Protein AF-A0A8D8XVT3-F1 (afdb_monomer)

Radius of gyration: 26.89 Å; Cα contacts (8 Å, |Δi|>4): 77; chains: 1; bounding box: 71×40×75 Å

Sequence (134 aa):
MTSNTLPYIAPHVTSTMPYFKSKGGITRYGTSHKATRRRKLLTLFLTFKMLSSQQPPYLFEKYRFRSSVTARSTRAHPLLLEIPLARTEAYHKEFLSSSISLWNSIPYPILNTLSFFAFKTLLMKAVGNKSITL

Organism: NCBI:txid428564

pLDDT: mean 75.04, std 15.59, range [39.78, 92.31]

Foldseek 3Di:
DDDDDDPDDDDDDPPPPPDPPPDDDPPPPPCPPVVVVVVLLVLQLVVLCCCLVVPDVVLSVLWAFPVVVDPDDDVADRLQTDQPDDPDPVVCPDSNVSSNVSSSQDDPVLSPDNDSVSNSVVVVVCVVVVVGDD

Solvent-accessible surface area (backbone atoms only — not comparable to full-atom values): 8652 Å² total; per-residue (Å²): 134,87,78,88,82,74,83,85,78,75,86,78,75,87,75,77,74,76,78,78,78,78,73,80,78,80,78,77,84,80,56,59,71,64,52,51,36,52,49,53,52,51,44,51,54,49,50,52,48,25,67,75,67,51,45,57,56,86,57,36,75,71,64,40,42,39,59,82,77,40,90,69,88,56,103,65,67,65,89,32,56,51,78,76,90,65,91,45,76,67,51,52,70,32,67,66,48,46,42,40,53,55,56,59,68,53,59,64,82,54,68,72,46,92,43,70,67,59,32,51,54,49,49,54,51,38,49,70,69,64,77,44,93,113

Secondary structure (DSSP, 8-state):
---------PPP----------------TTSHHHHHHHHHHHHHHHHHHHHHHT-SHHHHTT--BHHHH--S--SS-TTPBP----SSHHHHTSHHHHHHHHHHTS-HHHHT-S-HHHHHHHHHHHHHTTSS--

Structure (mmCIF, N/CA/C/O backbone):
data_AF-A0A8D8XVT3-F1
#
_entry.id   AF-A0A8D8XVT3-F1
#
loop_
_atom_site.group_PDB
_atom_site.id
_atom_site.type_symbol
_atom_site.label_atom_id
_atom_site.label_alt_id
_atom_site.label_comp_id
_atom_site.label_asym_id
_atom_site.label_entity_id
_atom_site.label_seq_id
_atom_site.pdbx_PDB_ins_code
_atom_site.Cartn_x
_atom_site.Cartn_y
_atom_site.Cartn_z
_atom_site.occupancy
_atom_site.B_iso_or_equiv
_atom_site.auth_seq_id
_atom_site.auth_comp_id
_atom_site.auth_asym_id
_atom_site.auth_atom_id
_atom_site.pdbx_PDB_model_num
ATOM 1 N N . MET A 1 1 ? -57.723 8.033 56.250 1.00 39.78 1 MET A N 1
ATOM 2 C CA . MET A 1 1 ? -57.231 7.282 55.075 1.00 39.78 1 MET A CA 1
ATOM 3 C C . MET A 1 1 ? -57.699 8.054 53.849 1.00 39.78 1 MET A C 1
ATOM 5 O O . MET A 1 1 ? -58.898 8.144 53.654 1.00 39.78 1 MET A O 1
ATOM 9 N N . THR A 1 2 ? -56.858 8.976 53.356 1.00 43.12 2 THR A N 1
ATOM 10 C CA . THR A 1 2 ? -56.177 8.898 52.033 1.00 43.12 2 THR A CA 1
ATOM 11 C C . THR A 1 2 ? -57.185 8.982 50.878 1.00 43.12 2 THR A C 1
ATOM 13 O O . THR A 1 2 ? -58.042 8.122 50.782 1.00 43.12 2 THR A O 1
ATOM 16 N N . SER A 1 3 ? -57.173 9.948 49.963 1.00 43.94 3 SER A N 1
ATOM 17 C CA . SER A 1 3 ? -56.068 10.740 49.416 1.00 43.94 3 SER A CA 1
ATOM 18 C C . SER A 1 3 ? -56.627 11.917 48.606 1.00 43.94 3 SER A C 1
ATOM 20 O O . SER A 1 3 ? -57.587 11.743 47.862 1.00 43.94 3 SER A O 1
ATOM 22 N N . ASN A 1 4 ? -55.976 13.078 48.697 1.00 49.84 4 ASN A N 1
ATOM 23 C CA . ASN A 1 4 ? -56.137 14.185 47.755 1.00 49.84 4 ASN A CA 1
ATOM 24 C C . ASN A 1 4 ? -55.641 13.746 46.370 1.00 49.84 4 ASN A C 1
ATOM 26 O O . ASN A 1 4 ? -54.456 13.452 46.211 1.00 49.84 4 ASN A O 1
ATOM 30 N N . THR A 1 5 ? -56.517 13.715 45.368 1.00 56.44 5 THR A N 1
ATOM 31 C CA . THR A 1 5 ? -56.115 13.506 43.972 1.00 56.44 5 THR A CA 1
ATOM 32 C C . THR A 1 5 ? -55.818 14.866 43.349 1.00 56.44 5 THR A C 1
ATOM 34 O O . THR A 1 5 ? -56.724 15.648 43.074 1.00 56.44 5 THR A O 1
ATOM 37 N N . LEU A 1 6 ? -54.532 15.168 43.168 1.00 56.44 6 LEU A N 1
ATOM 38 C CA . LEU A 1 6 ? -54.077 16.315 42.381 1.00 56.44 6 LEU A CA 1
ATOM 39 C C . LEU A 1 6 ? -54.567 16.167 40.928 1.00 56.44 6 LEU A C 1
ATOM 41 O O . LEU A 1 6 ? -54.509 15.056 40.393 1.00 56.44 6 LEU A O 1
ATOM 45 N N . PRO A 1 7 ? -54.998 17.244 40.248 1.00 51.12 7 PRO A N 1
ATOM 46 C CA . PRO A 1 7 ? -55.229 17.183 38.814 1.00 51.12 7 PRO A CA 1
ATOM 47 C C . PRO A 1 7 ? -53.890 16.956 38.102 1.00 51.12 7 PRO A C 1
ATOM 49 O O . PRO A 1 7 ? -52.933 17.710 38.275 1.00 51.12 7 PRO A O 1
ATOM 52 N N . TYR A 1 8 ? -53.825 15.889 37.311 1.00 56.69 8 TYR A N 1
ATOM 53 C CA . TYR A 1 8 ? -52.709 15.591 36.422 1.00 56.69 8 TYR A CA 1
ATOM 54 C C . TYR A 1 8 ? -52.573 16.716 35.383 1.00 56.69 8 TYR A C 1
ATOM 56 O O . TYR A 1 8 ? -53.416 16.867 34.499 1.00 56.69 8 TYR A O 1
ATOM 64 N N . ILE A 1 9 ? -51.521 17.524 35.512 1.00 55.84 9 ILE A N 1
ATOM 65 C CA . ILE A 1 9 ? -51.135 18.546 34.537 1.00 55.84 9 ILE A CA 1
ATOM 66 C C . ILE A 1 9 ? -50.389 17.828 33.408 1.00 55.84 9 ILE A C 1
ATOM 68 O O . ILE A 1 9 ? -49.273 17.344 33.599 1.00 55.84 9 ILE A O 1
ATOM 72 N N . ALA A 1 10 ? -51.020 17.730 32.239 1.00 56.97 10 ALA A N 1
ATOM 73 C CA . ALA A 1 10 ? -50.391 17.198 31.036 1.00 56.97 10 ALA A CA 1
ATOM 74 C C . ALA A 1 10 ? -49.206 18.093 30.618 1.00 56.97 10 ALA A C 1
ATOM 76 O O . ALA A 1 10 ? -49.380 19.313 30.539 1.00 56.97 10 ALA A O 1
ATOM 77 N N . PRO A 1 11 ? -48.014 17.544 30.315 1.00 58.66 11 PRO A N 1
ATOM 78 C CA . PRO A 1 11 ? -46.935 18.341 29.758 1.00 58.66 11 PRO A CA 1
ATOM 79 C C . PRO A 1 11 ? -47.339 18.856 28.374 1.00 58.66 11 PRO A C 1
ATOM 81 O O . PRO A 1 11 ? -47.627 18.110 27.438 1.00 58.66 11 PRO A O 1
ATOM 84 N N . HIS A 1 12 ? -47.377 20.177 28.299 1.00 50.69 12 HIS A N 1
ATOM 85 C CA . HIS A 1 12 ? -47.598 20.979 27.117 1.00 50.69 12 HIS A CA 1
ATOM 86 C C . HIS A 1 12 ? -46.574 20.667 26.010 1.00 50.69 12 HIS A C 1
ATOM 88 O O . HIS A 1 12 ? -45.421 20.338 26.274 1.00 50.69 12 HIS A O 1
ATOM 94 N N . VAL A 1 13 ? -47.005 20.926 24.772 1.00 53.44 13 VAL A N 1
ATOM 95 C CA . VAL A 1 13 ? -46.191 21.070 23.553 1.00 53.44 13 VAL A CA 1
ATOM 96 C C . VAL A 1 13 ? -45.721 19.754 22.923 1.00 53.44 13 VAL A C 1
ATOM 98 O O . VAL A 1 13 ? -44.548 19.387 22.952 1.00 53.44 13 VAL A O 1
ATOM 101 N N . THR A 1 14 ? -46.623 19.095 22.190 1.00 48.28 14 THR A N 1
ATOM 102 C CA . THR A 1 14 ? -46.201 18.290 21.038 1.00 48.28 14 THR A CA 1
ATOM 103 C C . THR A 1 14 ? -45.668 19.256 19.982 1.00 48.28 14 THR A C 1
ATOM 105 O O . THR A 1 14 ? -46.407 19.758 19.138 1.00 48.28 14 THR A O 1
ATOM 108 N N . SER A 1 15 ? -44.375 19.567 20.057 1.00 47.66 15 SER A N 1
ATOM 109 C CA . SER A 1 15 ? -43.648 20.134 18.930 1.00 47.66 15 SER A CA 1
ATOM 110 C C . SER A 1 15 ? -43.669 19.074 17.835 1.00 47.66 15 SER A C 1
ATOM 112 O O . SER A 1 15 ? -42.886 18.122 17.847 1.00 47.66 15 SER A O 1
ATOM 114 N N . THR A 1 16 ? -44.644 19.174 16.933 1.00 53.53 16 THR A N 1
ATOM 115 C CA . THR A 1 16 ? -44.641 18.478 15.651 1.00 53.53 16 THR A CA 1
ATOM 116 C C . THR A 1 16 ? -43.377 18.897 14.916 1.00 53.53 16 THR A C 1
ATOM 118 O O . THR A 1 16 ? -43.361 19.901 14.209 1.00 53.53 16 THR A O 1
ATOM 121 N N . MET A 1 17 ? -42.301 18.135 15.114 1.00 50.50 17 MET A N 1
ATOM 122 C CA . MET A 1 17 ? -41.132 18.156 14.248 1.00 50.50 17 MET A CA 1
ATOM 123 C C . MET A 1 17 ? -41.634 17.953 12.815 1.00 50.50 17 MET A C 1
ATOM 125 O O . MET A 1 17 ? -42.213 16.899 12.527 1.00 50.50 17 MET A O 1
ATOM 129 N N . PRO A 1 18 ? -41.478 18.933 11.908 1.00 47.38 18 PRO A N 1
ATOM 130 C CA . PRO A 1 18 ? -41.845 18.716 10.526 1.00 47.38 18 PRO A CA 1
ATOM 131 C C . PRO A 1 18 ? -40.901 17.652 9.973 1.00 47.38 18 PRO A C 1
ATOM 133 O O . PRO A 1 18 ? -39.694 17.864 9.857 1.00 47.38 18 PRO A O 1
ATOM 136 N N . TYR A 1 19 ? -41.465 16.489 9.645 1.00 48.44 19 TYR A N 1
ATOM 137 C CA . TYR A 1 19 ? -40.808 15.474 8.837 1.00 48.44 19 TYR A CA 1
ATOM 138 C C . TYR A 1 19 ? -40.186 16.157 7.617 1.00 48.44 19 TYR A C 1
ATOM 140 O O . TYR A 1 19 ? -40.888 16.658 6.733 1.00 48.44 19 TYR A O 1
ATOM 148 N N . PHE A 1 20 ? -38.856 16.198 7.579 1.00 48.19 20 PHE A N 1
ATOM 149 C CA . PHE A 1 20 ? -38.104 16.685 6.437 1.00 48.19 20 PHE A CA 1
ATOM 150 C C . PHE A 1 20 ? -38.383 15.742 5.261 1.00 48.19 20 PHE A C 1
ATOM 152 O O . PHE A 1 20 ? -37.822 14.649 5.170 1.00 48.19 20 PHE A O 1
ATOM 159 N N . LYS A 1 21 ? -39.293 16.142 4.364 1.00 47.22 21 LYS A N 1
ATOM 160 C CA . LYS A 1 21 ? -39.481 15.491 3.065 1.00 47.22 21 LYS A CA 1
ATOM 161 C C . LYS A 1 21 ? -38.168 15.606 2.294 1.00 47.22 21 LYS A C 1
ATOM 163 O O . LYS A 1 21 ? -37.878 16.640 1.695 1.00 47.22 21 LYS A O 1
ATOM 168 N N . SER A 1 22 ? -37.390 14.526 2.309 1.00 49.03 22 SER A N 1
ATOM 169 C CA . SER A 1 22 ? -36.253 14.322 1.417 1.00 49.03 22 SER A CA 1
ATOM 170 C C . SER A 1 22 ? -36.745 14.447 -0.025 1.00 49.03 22 SER A C 1
ATOM 172 O O . SER A 1 22 ? -37.454 13.581 -0.541 1.00 49.03 22 SER A O 1
ATOM 174 N N . LYS A 1 23 ? -36.435 15.576 -0.667 1.00 50.16 23 LYS A N 1
ATOM 175 C CA . LYS A 1 23 ? -36.658 15.752 -2.101 1.00 50.16 23 LYS A CA 1
ATOM 176 C C . LYS A 1 23 ? -35.655 14.871 -2.840 1.00 50.16 23 LYS A C 1
ATOM 178 O O . LYS A 1 23 ? -34.454 15.042 -2.666 1.00 50.16 23 LYS A O 1
ATOM 183 N N . GLY A 1 24 ? -36.197 13.951 -3.642 1.00 50.94 24 GLY A N 1
ATOM 184 C CA . GLY A 1 24 ? -35.551 13.146 -4.682 1.00 50.94 24 GLY A CA 1
ATOM 185 C C . GLY A 1 24 ? -34.031 13.250 -4.762 1.00 50.94 24 GLY A C 1
ATOM 186 O O . GLY A 1 24 ? -33.491 14.123 -5.440 1.00 50.94 24 GLY A O 1
ATOM 187 N N . GLY A 1 25 ? -33.345 12.315 -4.105 1.00 45.44 25 GLY A N 1
ATOM 188 C CA . GLY A 1 25 ? -31.919 12.116 -4.299 1.00 45.44 25 GLY A CA 1
ATOM 189 C C . GLY A 1 25 ? -31.668 11.639 -5.724 1.00 45.44 25 GLY A C 1
ATOM 190 O O . GLY A 1 25 ? -31.945 10.489 -6.049 1.00 45.44 25 GLY A O 1
ATOM 191 N N . ILE A 1 26 ? -31.130 12.514 -6.574 1.00 54.12 26 ILE A N 1
ATOM 192 C CA . ILE A 1 26 ? -30.496 12.097 -7.824 1.00 54.12 26 ILE A CA 1
ATOM 193 C C . ILE A 1 26 ? -29.321 11.212 -7.417 1.00 54.12 26 ILE A C 1
ATOM 195 O O . ILE A 1 26 ? -28.259 11.693 -7.010 1.00 54.12 26 ILE A O 1
ATOM 199 N N . THR A 1 27 ? -29.516 9.906 -7.489 1.00 53.16 27 THR A N 1
ATOM 200 C CA . THR A 1 27 ? -28.465 8.927 -7.292 1.00 53.16 27 THR A CA 1
ATOM 201 C C . THR A 1 27 ? -27.480 9.025 -8.452 1.00 53.16 27 THR A C 1
ATOM 203 O O . THR A 1 27 ? -27.632 8.427 -9.514 1.00 53.16 27 THR A O 1
ATOM 206 N N . ARG A 1 28 ? -26.429 9.826 -8.265 1.00 50.59 28 ARG A N 1
ATOM 207 C CA . ARG A 1 28 ? -25.308 9.911 -9.207 1.00 50.59 28 ARG A CA 1
ATOM 208 C C . ARG A 1 28 ? -24.434 8.656 -9.089 1.00 50.59 28 ARG A C 1
ATOM 210 O O . ARG A 1 28 ? -23.312 8.722 -8.597 1.00 50.59 28 ARG A O 1
ATOM 217 N N . TYR A 1 29 ? -24.911 7.509 -9.568 1.00 49.41 29 TYR A N 1
ATOM 218 C CA . TYR A 1 29 ? -24.131 6.261 -9.630 1.00 49.41 29 TYR A CA 1
ATOM 219 C C . TYR A 1 29 ? -23.146 6.200 -10.822 1.00 49.41 29 TYR A C 1
ATOM 221 O O . TYR A 1 29 ? -22.760 5.122 -11.256 1.00 49.41 29 TYR A O 1
ATOM 229 N N . GLY A 1 30 ? -22.706 7.343 -11.366 1.00 48.44 30 GLY A N 1
ATOM 230 C CA . GLY A 1 30 ? -21.890 7.392 -12.594 1.00 48.44 30 GLY A CA 1
ATOM 231 C C . GLY A 1 30 ? -20.387 7.652 -12.414 1.00 48.44 30 GLY A C 1
ATOM 232 O O . GLY A 1 30 ? -19.605 7.409 -13.328 1.00 48.44 30 GLY A O 1
ATOM 233 N N . THR A 1 31 ? -19.940 8.140 -11.253 1.00 52.12 31 THR A N 1
ATOM 234 C CA . THR A 1 31 ? -18.547 8.607 -11.040 1.00 52.12 31 THR A CA 1
ATOM 235 C C . THR A 1 31 ? -17.720 7.736 -10.088 1.00 52.12 31 THR A C 1
ATOM 237 O O . THR A 1 31 ? -16.521 7.978 -9.922 1.00 52.12 31 THR A O 1
ATOM 240 N N . SER A 1 32 ? -18.323 6.694 -9.505 1.00 59.41 32 SER A N 1
ATOM 241 C CA . SER A 1 32 ? -17.727 5.879 -8.434 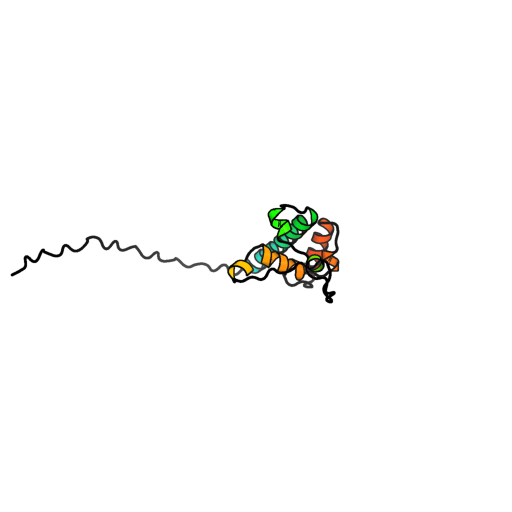1.00 59.41 32 SER A CA 1
ATOM 242 C C . SER A 1 32 ? -16.433 5.174 -8.864 1.00 59.41 32 SER A C 1
ATOM 244 O O . SER A 1 32 ? -15.388 5.389 -8.255 1.00 59.41 32 SER A O 1
ATOM 246 N N . HIS A 1 33 ? -16.446 4.427 -9.975 1.00 64.50 33 HIS A N 1
ATOM 247 C CA . HIS A 1 33 ? -15.301 3.596 -10.386 1.00 64.50 33 HIS A CA 1
ATOM 248 C C . HIS A 1 33 ? -14.031 4.388 -10.733 1.00 64.50 33 HIS A C 1
ATOM 250 O O . HIS A 1 33 ? -12.915 3.958 -10.441 1.00 64.50 33 HIS A O 1
ATOM 256 N N . LYS A 1 34 ? -14.173 5.570 -11.345 1.00 68.06 34 LYS A N 1
ATOM 257 C CA . LYS A 1 34 ? -13.014 6.419 -11.669 1.00 68.06 34 LYS A CA 1
ATOM 258 C C . LYS A 1 34 ? -12.412 7.032 -10.401 1.00 68.06 34 LYS A C 1
ATOM 260 O O . LYS A 1 34 ? -11.188 7.072 -10.254 1.00 68.06 34 LYS A O 1
ATOM 265 N N . ALA A 1 35 ? -13.260 7.480 -9.473 1.00 72.81 35 ALA A N 1
ATOM 266 C CA . ALA A 1 35 ? -12.828 8.060 -8.206 1.00 72.81 35 ALA A CA 1
ATOM 267 C C . ALA A 1 35 ? -12.171 7.018 -7.283 1.00 72.81 35 ALA A C 1
ATOM 269 O O . ALA A 1 35 ? -11.139 7.309 -6.675 1.00 72.81 35 ALA A O 1
ATOM 270 N N . THR A 1 36 ? -12.709 5.797 -7.215 1.00 83.06 36 THR A N 1
ATOM 271 C CA . THR A 1 36 ? -12.133 4.703 -6.416 1.00 83.06 36 THR A CA 1
ATOM 272 C C . THR A 1 36 ? -10.768 4.278 -6.948 1.00 83.06 36 THR A C 1
ATOM 274 O O . THR A 1 36 ? -9.824 4.181 -6.164 1.00 83.06 36 THR A O 1
ATOM 277 N N . ARG A 1 37 ? -10.610 4.140 -8.271 1.00 83.19 37 ARG A N 1
ATOM 278 C CA . ARG A 1 37 ? -9.310 3.844 -8.894 1.00 83.19 37 ARG A CA 1
ATOM 279 C C . ARG A 1 37 ? -8.265 4.910 -8.569 1.00 83.19 37 ARG A C 1
ATOM 281 O O . ARG A 1 37 ? -7.148 4.580 -8.178 1.00 83.19 37 ARG A O 1
ATOM 288 N N . ARG A 1 38 ? -8.626 6.195 -8.675 1.00 85.06 38 ARG A N 1
ATOM 289 C CA . ARG A 1 38 ? -7.720 7.298 -8.313 1.00 85.06 38 ARG A CA 1
ATOM 290 C C . ARG A 1 38 ? -7.324 7.238 -6.838 1.00 85.06 38 ARG A C 1
ATOM 292 O O . ARG A 1 38 ? -6.149 7.417 -6.539 1.00 85.06 38 ARG A O 1
ATOM 299 N N . ARG A 1 39 ? -8.266 6.962 -5.930 1.00 87.88 39 ARG A N 1
ATOM 300 C CA . ARG A 1 39 ? -7.966 6.798 -4.497 1.00 87.88 39 ARG A CA 1
ATOM 301 C C . ARG A 1 39 ? -6.967 5.668 -4.261 1.00 87.88 39 ARG A C 1
ATOM 303 O O . ARG A 1 39 ? -5.958 5.914 -3.618 1.00 87.88 39 ARG A O 1
ATOM 310 N N . LYS A 1 40 ? -7.179 4.490 -4.857 1.00 89.19 40 LYS A N 1
ATOM 311 C CA . LYS A 1 40 ? -6.264 3.339 -4.734 1.00 89.19 40 LYS A CA 1
ATOM 312 C C . LYS A 1 40 ? -4.851 3.655 -5.231 1.00 89.19 40 LYS A C 1
ATOM 314 O O . LYS A 1 40 ? -3.880 3.335 -4.553 1.00 89.19 40 LYS A O 1
ATOM 319 N N . LEU A 1 41 ? -4.733 4.344 -6.369 1.00 90.38 41 LEU A N 1
ATOM 320 C CA . LEU A 1 41 ? -3.440 4.805 -6.890 1.00 90.38 41 LEU A CA 1
ATOM 321 C C . LEU A 1 41 ? -2.753 5.794 -5.940 1.00 90.38 41 LEU A C 1
ATOM 323 O O . LEU A 1 41 ? -1.567 5.652 -5.660 1.00 90.38 41 LEU A O 1
ATOM 327 N N . LEU A 1 42 ? -3.491 6.780 -5.424 1.00 90.81 42 LEU A N 1
ATOM 328 C CA . LEU A 1 42 ? -2.952 7.751 -4.468 1.00 90.81 42 LEU A CA 1
ATOM 329 C C . LEU A 1 42 ? -2.513 7.077 -3.165 1.00 90.81 42 LEU A C 1
ATOM 331 O O . LEU A 1 42 ? -1.447 7.412 -2.653 1.00 90.81 42 LEU A O 1
ATOM 335 N N . THR A 1 43 ? -3.283 6.106 -2.671 1.00 91.88 43 THR A N 1
ATOM 336 C CA . THR A 1 43 ? -2.910 5.281 -1.518 1.00 91.88 43 THR A CA 1
ATOM 337 C C . THR A 1 43 ? -1.596 4.553 -1.778 1.00 91.88 43 THR A C 1
ATOM 339 O O . THR A 1 43 ? -0.686 4.687 -0.973 1.00 91.88 43 THR A O 1
ATOM 342 N N . LEU A 1 44 ? -1.441 3.879 -2.923 1.00 91.56 44 LEU A N 1
ATOM 343 C CA . LEU A 1 44 ? -0.192 3.197 -3.289 1.00 91.56 44 LEU A CA 1
ATOM 344 C C . LEU A 1 44 ? 1.001 4.153 -3.385 1.00 91.56 44 LEU A C 1
ATOM 346 O O . LEU A 1 44 ? 2.082 3.839 -2.893 1.00 91.56 44 LEU A O 1
ATOM 350 N N . PHE A 1 45 ? 0.819 5.331 -3.986 1.00 92.31 45 PHE A N 1
ATOM 351 C CA . PHE A 1 45 ? 1.878 6.341 -4.059 1.00 92.31 45 PHE A CA 1
ATOM 352 C C . PHE A 1 45 ? 2.285 6.849 -2.680 1.00 92.31 45 PHE A C 1
ATOM 354 O O . PHE A 1 45 ? 3.472 7.061 -2.434 1.00 92.31 45 PHE A O 1
ATOM 361 N N . LEU A 1 46 ? 1.314 7.043 -1.789 1.00 91.88 46 LEU A N 1
ATOM 362 C CA . LEU A 1 46 ? 1.577 7.438 -0.415 1.00 91.88 46 LEU A CA 1
ATOM 363 C C . LEU A 1 46 ? 2.308 6.321 0.337 1.00 91.88 46 LEU A C 1
ATOM 365 O O . LEU A 1 46 ? 3.309 6.602 0.985 1.00 91.88 46 LEU A O 1
ATOM 369 N N . THR A 1 47 ? 1.881 5.064 0.193 1.00 91.25 47 THR A N 1
ATOM 370 C CA . THR A 1 47 ? 2.548 3.895 0.788 1.00 91.25 47 THR A CA 1
ATOM 371 C C . THR A 1 47 ? 3.984 3.758 0.315 1.00 91.25 47 THR A C 1
ATOM 373 O O . THR A 1 47 ? 4.872 3.644 1.151 1.00 91.25 47 THR A O 1
ATOM 376 N N . PHE A 1 48 ? 4.232 3.866 -0.993 1.00 91.56 48 PHE A N 1
ATOM 377 C CA . PHE A 1 48 ? 5.590 3.848 -1.534 1.00 91.56 48 PHE A CA 1
ATOM 378 C C . PHE A 1 48 ? 6.452 4.927 -0.877 1.00 91.56 48 PHE A C 1
ATOM 380 O O . PHE A 1 48 ? 7.530 4.637 -0.374 1.00 91.56 48 PHE A O 1
ATOM 387 N N . LYS A 1 49 ? 5.950 6.168 -0.821 1.00 90.69 49 LYS A N 1
ATOM 388 C CA . LYS A 1 49 ? 6.678 7.275 -0.198 1.00 90.69 49 LYS A CA 1
ATOM 389 C C . LYS A 1 49 ? 6.969 7.015 1.276 1.00 90.69 49 LYS A C 1
ATOM 391 O O . LYS A 1 49 ? 8.114 7.177 1.661 1.00 90.69 49 LYS A O 1
ATOM 396 N N . MET A 1 50 ? 5.984 6.574 2.061 1.00 90.75 50 MET A N 1
ATOM 397 C CA . MET A 1 50 ? 6.174 6.274 3.487 1.00 90.75 50 MET A CA 1
ATOM 398 C C . MET A 1 50 ? 7.207 5.166 3.714 1.00 90.75 50 MET A C 1
ATOM 400 O O . MET A 1 50 ? 7.999 5.265 4.645 1.00 90.75 50 MET A O 1
ATOM 404 N N . LEU A 1 51 ? 7.227 4.136 2.861 1.00 88.56 51 LEU A N 1
ATOM 405 C CA . LEU A 1 51 ? 8.21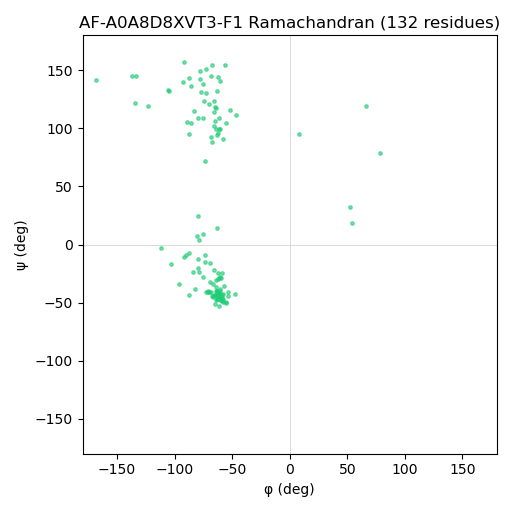1 3.053 2.938 1.00 88.56 51 LEU A CA 1
ATOM 406 C C . LEU A 1 51 ? 9.613 3.514 2.523 1.00 88.56 51 LEU A C 1
ATOM 408 O O . LEU A 1 51 ? 10.589 3.130 3.160 1.00 88.56 51 LEU A O 1
ATOM 412 N N . SER A 1 52 ? 9.723 4.351 1.487 1.00 88.19 52 SER A N 1
ATOM 413 C CA . SER A 1 52 ? 11.012 4.881 1.026 1.00 88.19 52 SER A CA 1
ATOM 414 C C . SER A 1 52 ? 11.592 5.934 1.968 1.00 88.19 52 SER A C 1
ATOM 416 O O . SER A 1 52 ? 12.795 5.941 2.200 1.00 88.19 52 SER A O 1
ATOM 418 N N . SER A 1 53 ? 10.761 6.836 2.497 1.00 88.56 53 SER A N 1
ATOM 419 C CA . SER A 1 53 ? 11.201 7.920 3.382 1.00 88.56 53 SER A CA 1
ATOM 420 C C . SER A 1 53 ? 11.193 7.539 4.859 1.00 88.56 53 SER A C 1
ATOM 422 O O . SER A 1 53 ? 11.660 8.331 5.669 1.00 88.56 53 SER A O 1
ATOM 424 N N . GLN A 1 54 ? 10.630 6.379 5.216 1.00 86.44 54 GLN A N 1
ATOM 425 C CA . GLN A 1 54 ? 10.431 5.919 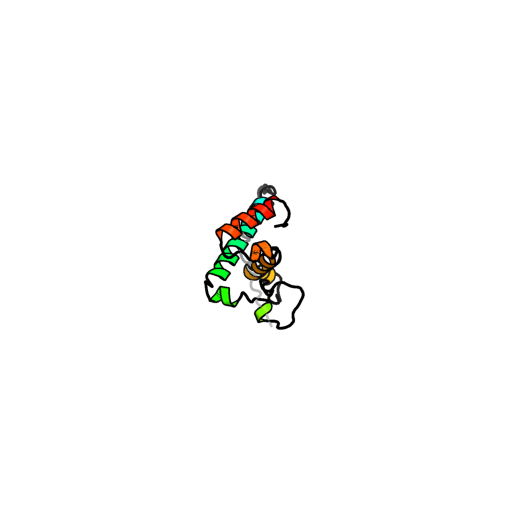6.598 1.00 86.44 54 GLN A CA 1
ATOM 426 C C . GLN A 1 54 ? 9.708 6.956 7.476 1.00 86.44 54 GLN A C 1
ATOM 428 O O . GLN A 1 54 ? 9.957 7.083 8.673 1.00 86.44 54 GLN A O 1
ATOM 433 N N . GLN A 1 55 ? 8.809 7.735 6.867 1.00 86.12 55 GLN A N 1
ATOM 434 C CA . GLN A 1 55 ? 8.103 8.823 7.534 1.00 86.12 55 GLN A CA 1
ATOM 435 C C . GLN A 1 55 ? 6.602 8.796 7.232 1.00 86.12 55 GLN A C 1
ATOM 437 O O . GLN A 1 55 ? 6.213 8.513 6.098 1.00 86.12 55 GLN A O 1
ATOM 442 N N . PRO A 1 56 ? 5.760 9.173 8.208 1.00 86.44 56 PRO A N 1
ATOM 443 C CA . PRO A 1 56 ? 6.123 9.495 9.590 1.00 86.44 56 PRO A CA 1
ATOM 444 C C . PRO A 1 56 ? 6.380 8.223 10.437 1.00 86.44 56 PRO A C 1
ATOM 446 O O . PRO A 1 56 ? 5.733 7.203 10.181 1.00 86.44 56 PRO A O 1
ATOM 449 N N . PRO A 1 57 ? 7.266 8.265 11.458 1.00 85.69 57 PRO A N 1
ATOM 450 C CA . PRO A 1 57 ? 7.690 7.075 12.214 1.00 85.69 57 PRO A CA 1
ATOM 451 C C . PRO A 1 57 ? 6.529 6.256 12.792 1.00 85.69 57 PRO A C 1
ATOM 453 O O . PRO A 1 57 ? 6.459 5.049 12.587 1.00 85.69 57 PRO A O 1
ATOM 456 N N . TYR A 1 58 ? 5.538 6.925 13.389 1.00 85.00 58 TYR A N 1
ATOM 457 C CA . TYR A 1 58 ? 4.366 6.272 13.988 1.00 85.00 58 TYR A CA 1
ATOM 458 C C . TYR A 1 58 ? 3.497 5.492 12.983 1.00 85.00 58 TYR A C 1
ATOM 460 O O . TYR A 1 58 ? 2.749 4.594 13.376 1.00 85.00 58 TYR A O 1
ATOM 468 N N . LEU A 1 59 ? 3.543 5.849 11.692 1.00 83.62 59 LEU A N 1
ATOM 469 C CA . LEU A 1 59 ? 2.901 5.070 10.631 1.00 83.62 59 LEU A CA 1
ATOM 470 C C . LEU A 1 59 ? 3.839 3.993 10.112 1.00 83.62 59 LEU A C 1
ATOM 472 O O . LEU A 1 59 ? 3.393 2.867 9.918 1.00 83.62 59 LEU A O 1
ATOM 476 N N . PHE A 1 60 ? 5.111 4.327 9.891 1.00 86.44 60 PHE A N 1
ATOM 477 C CA . PHE A 1 60 ? 6.102 3.390 9.372 1.00 86.44 60 PHE A CA 1
ATOM 478 C C . PHE A 1 60 ? 6.252 2.158 10.272 1.00 86.44 60 PHE A C 1
ATOM 480 O O . PHE A 1 60 ? 6.213 1.042 9.769 1.00 86.44 60 PHE A O 1
ATOM 487 N N . GLU A 1 61 ? 6.282 2.330 11.594 1.00 85.69 61 GLU A N 1
ATOM 488 C CA . GLU A 1 61 ? 6.345 1.227 12.568 1.00 85.69 61 GLU A CA 1
ATOM 489 C C . GLU A 1 61 ? 5.173 0.236 12.465 1.00 85.69 61 GLU A C 1
ATOM 491 O O . GLU A 1 61 ? 5.292 -0.932 12.852 1.00 85.69 61 GLU A O 1
ATOM 496 N N . LYS A 1 62 ? 4.029 0.687 11.937 1.00 86.06 62 LYS A N 1
ATOM 497 C CA . LYS A 1 62 ? 2.856 -0.164 11.701 1.00 86.06 62 LYS A CA 1
ATOM 498 C C . LYS A 1 62 ? 2.988 -0.989 10.419 1.00 86.06 62 LYS A C 1
ATOM 500 O O . LYS A 1 62 ? 2.302 -2.000 10.288 1.00 86.06 62 LYS A O 1
ATOM 505 N N . TYR A 1 63 ? 3.850 -0.585 9.486 1.00 85.75 63 TYR A N 1
ATOM 506 C CA . TYR A 1 63 ? 4.171 -1.360 8.293 1.00 85.75 63 TYR A CA 1
ATOM 507 C C . TYR A 1 63 ? 5.279 -2.357 8.618 1.00 85.75 63 TYR A C 1
ATOM 509 O O . TYR A 1 63 ? 6.453 -2.009 8.715 1.00 85.75 63 TYR A O 1
ATOM 517 N N . ARG A 1 64 ? 4.906 -3.628 8.764 1.00 85.56 64 ARG A N 1
ATOM 518 C CA . ARG A 1 64 ? 5.868 -4.714 8.964 1.00 85.56 64 ARG A CA 1
ATOM 519 C C . ARG A 1 64 ? 6.012 -5.522 7.689 1.00 85.56 64 ARG A C 1
ATOM 521 O O . ARG A 1 64 ? 5.019 -5.909 7.080 1.00 85.56 64 ARG A O 1
ATOM 528 N N . PHE A 1 65 ? 7.247 -5.782 7.279 1.00 84.94 65 PHE A N 1
ATOM 529 C CA . PHE A 1 65 ? 7.515 -6.697 6.175 1.00 84.94 65 PHE A CA 1
ATOM 530 C C . PHE A 1 65 ? 7.398 -8.140 6.658 1.00 84.94 65 PHE A C 1
ATOM 532 O O . PHE A 1 65 ? 7.826 -8.481 7.758 1.00 84.94 65 PHE A O 1
ATOM 539 N N . ARG A 1 66 ? 6.858 -9.031 5.825 1.00 82.25 66 ARG A N 1
ATOM 540 C CA . ARG A 1 66 ? 6.725 -10.451 6.202 1.00 82.25 66 ARG A CA 1
ATOM 541 C C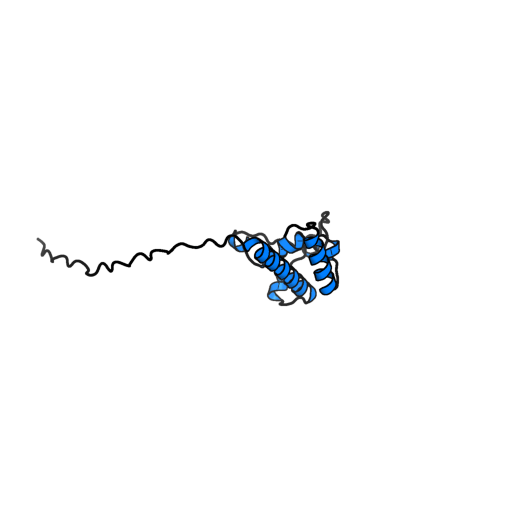 . ARG A 1 66 ? 8.081 -11.115 6.451 1.00 82.25 66 ARG A C 1
ATOM 543 O O . ARG A 1 66 ? 8.171 -12.016 7.281 1.00 82.25 66 ARG A O 1
ATOM 550 N N . SER A 1 67 ? 9.124 -10.641 5.771 1.00 78.81 67 SER A N 1
ATOM 551 C CA . SER A 1 67 ? 10.505 -11.090 5.961 1.00 78.81 67 SER A CA 1
ATOM 552 C C . SER A 1 67 ? 11.060 -10.782 7.353 1.00 78.81 67 SER A C 1
ATOM 554 O O . SER A 1 67 ? 11.884 -11.548 7.840 1.00 78.81 67 SER A O 1
ATOM 556 N N . SER A 1 68 ? 10.616 -9.703 8.011 1.00 77.75 68 SER A N 1
ATOM 557 C CA . SER A 1 68 ? 11.078 -9.365 9.363 1.00 77.75 68 SER A CA 1
ATOM 558 C C . SER A 1 68 ? 10.311 -10.102 10.460 1.00 77.75 68 SER A C 1
ATOM 560 O O . SER A 1 68 ? 10.832 -10.272 11.557 1.00 77.75 68 SER A O 1
ATOM 562 N N . VAL A 1 69 ? 9.085 -10.551 10.177 1.00 75.06 69 VAL A N 1
ATOM 563 C CA . VAL A 1 69 ? 8.205 -11.185 11.172 1.00 75.06 69 VAL A CA 1
ATOM 564 C C . VAL A 1 69 ? 8.278 -12.707 11.125 1.00 75.06 69 VAL A C 1
ATOM 566 O O . VAL A 1 69 ? 8.187 -13.368 12.158 1.00 75.06 69 VAL A O 1
ATOM 569 N N . THR A 1 70 ? 8.471 -13.285 9.940 1.00 71.75 70 THR A N 1
ATOM 570 C CA . THR A 1 70 ? 8.529 -14.739 9.768 1.00 71.75 70 THR A CA 1
ATOM 571 C C . THR A 1 70 ? 9.837 -15.170 9.117 1.00 71.75 70 THR A C 1
ATOM 573 O O . THR A 1 70 ? 10.097 -14.848 7.965 1.00 71.75 70 THR A O 1
ATOM 576 N N . ALA A 1 71 ? 10.623 -15.988 9.825 1.00 65.62 71 ALA A N 1
ATOM 577 C CA . ALA A 1 71 ? 11.810 -16.655 9.272 1.00 65.62 71 ALA A CA 1
ATOM 578 C C . ALA A 1 71 ? 11.457 -17.812 8.311 1.00 65.62 71 ALA A C 1
ATOM 580 O O . ALA A 1 71 ? 12.323 -18.385 7.652 1.00 65.62 71 ALA A O 1
ATOM 581 N N . ARG A 1 72 ? 10.171 -18.188 8.232 1.00 65.25 72 ARG A N 1
ATOM 582 C CA . ARG A 1 72 ? 9.688 -19.254 7.354 1.00 65.25 72 ARG A CA 1
ATOM 583 C C . ARG A 1 72 ? 9.651 -18.746 5.914 1.00 65.25 72 ARG A C 1
ATOM 585 O O . ARG A 1 72 ? 8.775 -17.961 5.556 1.00 65.25 72 ARG A O 1
ATOM 592 N N . SER A 1 73 ? 10.563 -19.256 5.087 1.00 59.72 73 SER A N 1
ATOM 593 C CA . SER A 1 73 ? 10.558 -19.035 3.639 1.00 59.72 73 SER A CA 1
ATOM 594 C C . SER A 1 73 ? 9.281 -19.623 3.034 1.00 59.72 73 SER A C 1
ATOM 596 O O . SER A 1 73 ? 9.152 -20.826 2.810 1.00 59.72 73 SER A O 1
ATOM 598 N N . THR A 1 74 ? 8.279 -18.772 2.846 1.00 64.25 74 THR A N 1
ATOM 599 C CA . THR A 1 74 ? 7.108 -19.075 2.022 1.00 64.25 74 THR A CA 1
ATOM 600 C C . THR A 1 74 ? 7.401 -18.580 0.610 1.00 64.25 74 THR A C 1
ATOM 602 O O . THR A 1 74 ? 8.224 -17.689 0.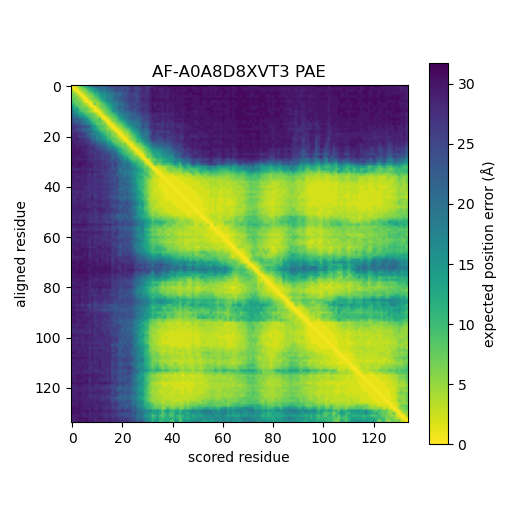433 1.00 64.25 74 THR A O 1
ATOM 605 N N . ARG A 1 75 ? 6.734 -19.119 -0.420 1.00 68.56 75 ARG A N 1
ATOM 606 C CA . ARG A 1 75 ? 6.910 -18.711 -1.838 1.00 68.56 75 ARG A CA 1
ATOM 607 C C . ARG A 1 75 ? 6.522 -17.241 -2.128 1.00 68.56 75 ARG A C 1
ATOM 609 O O . ARG A 1 75 ? 6.312 -16.864 -3.275 1.00 68.56 75 ARG A O 1
ATOM 616 N N . ALA A 1 76 ? 6.358 -16.430 -1.090 1.00 68.81 76 ALA A N 1
ATOM 617 C CA . ALA A 1 76 ? 5.947 -15.044 -1.117 1.00 68.81 76 ALA A CA 1
ATOM 618 C C . ALA A 1 76 ? 7.197 -14.142 -1.153 1.00 68.81 76 ALA A C 1
ATOM 620 O O . ALA A 1 76 ? 8.187 -14.419 -0.479 1.00 68.81 76 ALA A O 1
ATOM 621 N N . HIS A 1 77 ? 7.177 -13.064 -1.941 1.00 75.62 77 HIS A N 1
ATOM 622 C CA . HIS A 1 77 ? 8.353 -12.202 -2.095 1.00 75.62 77 HIS A CA 1
ATOM 623 C C . HIS A 1 77 ? 8.617 -11.343 -0.838 1.00 75.62 77 HIS A C 1
ATOM 625 O O . HIS A 1 77 ? 7.668 -10.954 -0.150 1.00 75.62 77 HIS A O 1
ATOM 631 N N . PRO A 1 78 ? 9.883 -10.974 -0.547 1.00 77.44 78 PRO A N 1
ATOM 632 C CA . PRO A 1 78 ? 10.263 -10.303 0.706 1.00 77.44 78 PRO A CA 1
ATOM 633 C C . PRO A 1 78 ? 9.662 -8.899 0.867 1.00 77.44 78 PRO A C 1
ATOM 635 O O . PRO A 1 78 ? 9.525 -8.416 1.984 1.00 77.44 78 PRO A O 1
ATOM 638 N N . LEU A 1 79 ? 9.265 -8.261 -0.240 1.00 82.25 79 LEU A N 1
ATOM 639 C CA . LEU A 1 79 ? 8.625 -6.938 -0.252 1.00 82.25 79 LEU A CA 1
ATOM 640 C C . LEU A 1 79 ? 7.128 -6.958 0.118 1.00 82.25 79 LEU A C 1
ATOM 642 O O . LEU A 1 79 ? 6.472 -5.920 0.030 1.00 82.25 79 LEU A O 1
ATOM 646 N N . LEU A 1 80 ? 6.566 -8.119 0.480 1.00 84.94 80 LEU A N 1
ATOM 647 C CA . LEU A 1 80 ? 5.191 -8.196 0.974 1.00 84.94 80 LEU A CA 1
ATOM 648 C C . LEU A 1 80 ? 5.102 -7.683 2.406 1.00 84.94 80 LEU A C 1
ATOM 650 O O . LEU A 1 80 ? 5.918 -8.020 3.269 1.00 84.94 80 LEU A O 1
ATOM 654 N N . LEU A 1 81 ? 4.046 -6.926 2.656 1.00 86.56 81 LEU A N 1
ATOM 655 C CA . LEU A 1 81 ? 3.703 -6.424 3.972 1.00 86.56 81 LEU A CA 1
ATOM 656 C C . LEU A 1 81 ? 2.839 -7.449 4.711 1.00 86.56 81 LEU A C 1
ATOM 658 O O . LEU A 1 81 ? 2.007 -8.143 4.117 1.00 86.56 81 LEU A O 1
ATOM 662 N N . GLU A 1 82 ? 3.052 -7.568 6.012 1.00 86.00 82 GLU A N 1
ATOM 663 C CA . GLU A 1 82 ? 2.200 -8.358 6.886 1.00 86.00 82 GLU A CA 1
ATOM 664 C C . GLU A 1 82 ? 0.866 -7.636 7.077 1.00 86.00 82 GLU A C 1
ATOM 666 O O . GLU A 1 82 ? 0.826 -6.447 7.386 1.00 86.00 82 GLU A O 1
ATOM 671 N N . ILE A 1 83 ? -0.236 -8.362 6.885 1.00 84.69 83 ILE A N 1
ATOM 672 C CA . ILE A 1 83 ? -1.569 -7.846 7.186 1.00 84.69 83 ILE A CA 1
ATOM 673 C C . ILE A 1 83 ? -1.807 -8.062 8.685 1.00 84.69 83 ILE A C 1
ATOM 675 O O . ILE A 1 83 ? -1.869 -9.219 9.108 1.00 84.69 83 ILE A O 1
ATOM 679 N N . PRO A 1 84 ? -1.945 -6.995 9.492 1.00 81.06 84 PRO A N 1
ATOM 680 C CA . PRO A 1 84 ? -2.248 -7.138 10.909 1.00 81.06 84 PRO A CA 1
ATOM 681 C C . PRO A 1 84 ? -3.604 -7.824 11.102 1.00 81.06 84 PRO A C 1
ATOM 683 O O . PRO A 1 84 ? -4.542 -7.597 10.334 1.00 81.06 84 PRO A O 1
ATOM 686 N N . LEU A 1 85 ? -3.712 -8.649 12.148 1.00 78.81 85 LEU A N 1
ATOM 687 C CA . LEU A 1 85 ? -4.953 -9.341 12.485 1.00 78.81 85 LEU A CA 1
ATOM 688 C C . LEU A 1 85 ? -6.023 -8.320 12.895 1.00 78.81 85 LEU A C 1
ATOM 690 O O . LEU A 1 85 ? -6.034 -7.807 14.014 1.00 78.81 85 LEU A O 1
ATOM 694 N N . ALA A 1 86 ? -6.931 -8.037 11.972 1.00 75.12 86 ALA A N 1
ATOM 695 C CA . ALA A 1 86 ? -8.089 -7.202 12.216 1.00 75.12 86 ALA A CA 1
ATOM 696 C C . ALA A 1 86 ? -9.114 -7.982 13.047 1.00 75.12 86 ALA A C 1
ATOM 698 O O . ALA A 1 86 ? -9.561 -9.053 12.647 1.00 75.12 86 ALA A O 1
ATOM 699 N N . ARG A 1 87 ? -9.505 -7.445 14.205 1.00 75.69 87 ARG A N 1
ATOM 700 C CA . ARG A 1 87 ? -10.593 -8.020 15.019 1.00 75.69 87 ARG A CA 1
ATOM 701 C C . ARG A 1 87 ? -11.961 -7.424 14.681 1.00 75.69 87 ARG A C 1
ATOM 703 O O . ARG A 1 87 ? -12.974 -7.924 15.151 1.00 75.69 87 ARG A O 1
ATOM 710 N N . THR A 1 88 ? -11.990 -6.346 13.895 1.00 78.56 88 THR A N 1
ATOM 711 C CA . THR A 1 88 ? -13.209 -5.619 13.533 1.00 78.56 88 THR A CA 1
ATOM 712 C C . THR A 1 88 ? -13.218 -5.251 12.050 1.00 78.56 88 THR A C 1
ATOM 714 O O . THR A 1 88 ? -12.197 -4.885 11.468 1.00 78.56 88 THR A O 1
ATOM 717 N N . GLU A 1 89 ? -14.408 -5.267 11.448 1.00 72.94 89 GLU A N 1
ATOM 718 C CA . GLU A 1 89 ? -14.645 -4.797 10.073 1.00 72.94 89 GLU A CA 1
ATOM 719 C C . GLU A 1 89 ? -14.290 -3.314 9.883 1.00 72.94 89 GLU A C 1
ATOM 721 O O . GLU A 1 89 ? -13.915 -2.881 8.793 1.00 72.94 89 GLU A O 1
ATOM 726 N N . ALA A 1 90 ? -14.388 -2.516 10.951 1.00 71.56 90 ALA A N 1
ATOM 727 C CA . ALA A 1 90 ? -13.967 -1.119 10.939 1.00 71.56 90 ALA A CA 1
ATOM 728 C C . ALA A 1 90 ? -12.460 -0.998 10.673 1.00 71.56 90 ALA A C 1
ATOM 730 O O . ALA A 1 90 ? -12.060 -0.217 9.814 1.00 71.56 90 ALA A O 1
ATOM 731 N N . TYR A 1 91 ? -11.649 -1.840 11.320 1.00 73.88 91 TYR A N 1
ATOM 732 C CA . TYR A 1 91 ? -10.200 -1.858 11.138 1.00 73.88 91 TYR A CA 1
ATOM 733 C C . TYR A 1 91 ? -9.789 -2.321 9.732 1.00 73.88 91 TYR A C 1
ATOM 735 O O . TYR A 1 91 ? -8.845 -1.793 9.146 1.00 73.88 91 TYR A O 1
ATOM 743 N N . HIS A 1 92 ? -10.539 -3.243 9.122 1.00 70.25 92 HIS A N 1
ATOM 744 C CA . HIS A 1 92 ? -10.327 -3.622 7.718 1.00 70.25 92 HIS A CA 1
ATOM 745 C C . HIS A 1 92 ? -10.530 -2.461 6.734 1.00 70.25 92 HIS A C 1
ATOM 747 O O . HIS A 1 92 ? -9.903 -2.423 5.674 1.00 70.25 92 HIS A O 1
ATOM 753 N N . LYS A 1 93 ? -11.393 -1.503 7.083 1.00 70.19 93 LYS A N 1
ATOM 754 C CA . LYS A 1 93 ? -11.671 -0.307 6.274 1.00 70.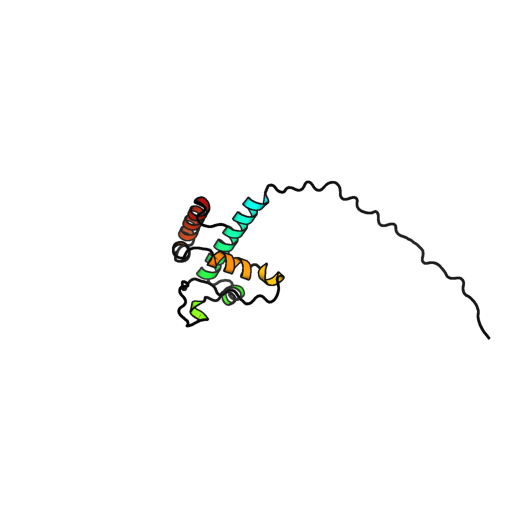19 93 LYS A CA 1
ATOM 755 C C . LYS A 1 93 ? -10.707 0.842 6.559 1.00 70.19 93 LYS A C 1
ATOM 757 O O . LYS A 1 93 ? -10.747 1.850 5.851 1.00 70.19 93 LYS A O 1
ATOM 762 N N . GLU A 1 94 ? -9.847 0.712 7.566 1.00 84.19 94 GLU A N 1
ATOM 763 C CA . GLU A 1 94 ? -8.835 1.715 7.858 1.00 84.19 94 GLU A CA 1
ATOM 764 C C . GLU A 1 94 ? -7.783 1.787 6.753 1.00 84.19 94 GLU A C 1
ATOM 766 O O . GLU A 1 94 ? -7.498 0.827 6.027 1.00 84.19 94 GLU A O 1
ATOM 771 N N . PHE A 1 95 ? -7.163 2.962 6.662 1.00 85.50 95 PHE A N 1
ATOM 772 C CA . PHE A 1 95 ? -6.139 3.251 5.670 1.00 85.50 95 PHE A CA 1
ATOM 773 C C . PHE A 1 95 ? -5.004 2.218 5.680 1.00 85.50 95 PHE A C 1
ATOM 775 O O . PHE A 1 95 ? -4.575 1.809 4.609 1.00 85.50 95 PHE A O 1
ATOM 782 N N . LEU A 1 96 ? -4.560 1.768 6.860 1.00 86.88 96 LEU A N 1
ATOM 783 C CA . LEU A 1 96 ? -3.453 0.820 7.005 1.00 86.88 96 LEU A CA 1
ATOM 784 C C . LEU A 1 96 ? -3.781 -0.557 6.407 1.00 86.88 96 LEU A C 1
ATOM 786 O O . LEU A 1 96 ? -3.024 -1.075 5.593 1.00 86.88 96 LEU A O 1
ATOM 790 N N . SER A 1 97 ? -4.918 -1.151 6.778 1.00 86.06 97 SER A N 1
ATOM 791 C CA . SER A 1 97 ? -5.307 -2.468 6.257 1.00 86.06 97 SER A CA 1
ATOM 792 C C . SER A 1 97 ? -5.533 -2.409 4.742 1.00 86.06 97 SER A C 1
ATOM 794 O O . SER A 1 97 ? -5.015 -3.241 3.988 1.00 86.06 97 SER A O 1
ATOM 796 N N . SER A 1 98 ? -6.217 -1.359 4.269 1.00 87.62 98 SER A N 1
ATOM 797 C CA . SER A 1 98 ? -6.439 -1.151 2.838 1.00 87.62 98 SER A CA 1
ATOM 798 C C . SER A 1 98 ? -5.142 -0.910 2.064 1.00 87.62 98 SER A C 1
ATOM 800 O O . SER A 1 98 ? -5.028 -1.392 0.937 1.00 87.62 98 SER A O 1
ATOM 802 N N . SER A 1 99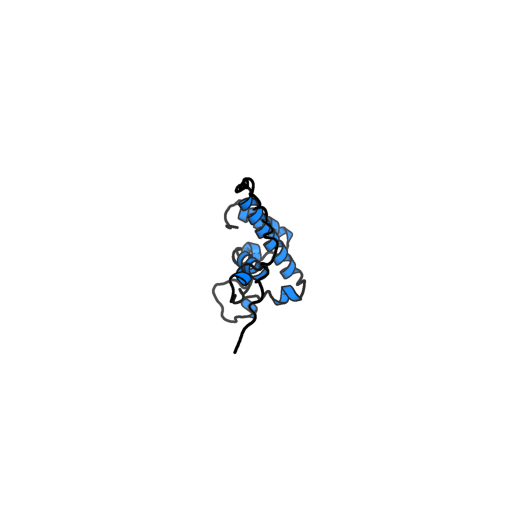 ? -4.191 -0.148 2.603 1.00 89.94 99 SER A N 1
ATOM 803 C CA . SER A 1 99 ? -2.944 0.174 1.905 1.00 89.94 99 SER A CA 1
ATOM 804 C C . SER A 1 99 ? -2.038 -1.048 1.788 1.00 89.94 99 SER A C 1
ATOM 806 O O . SER A 1 99 ? -1.489 -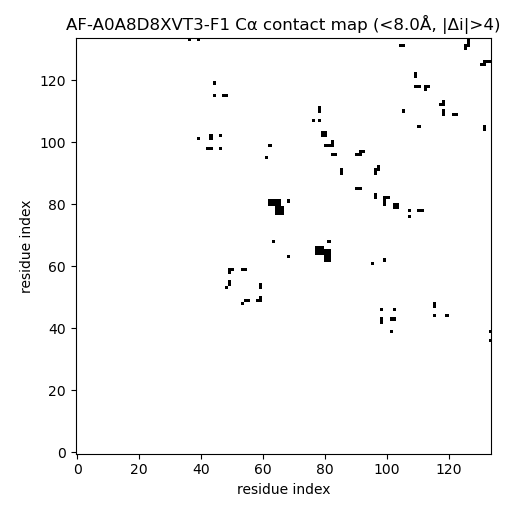1.290 0.715 1.00 89.94 99 SER A O 1
ATOM 808 N N . ILE A 1 100 ? -1.949 -1.855 2.849 1.00 90.25 100 ILE A N 1
ATOM 809 C CA . ILE A 1 100 ? -1.210 -3.123 2.874 1.00 90.25 100 ILE A CA 1
ATOM 810 C C . ILE A 1 100 ? -1.809 -4.110 1.867 1.00 90.25 100 ILE A C 1
ATOM 812 O O . ILE A 1 100 ? -1.078 -4.704 1.075 1.00 90.25 100 ILE A O 1
ATOM 816 N N . SER A 1 101 ? -3.136 -4.261 1.856 1.00 88.38 101 SER A N 1
ATOM 817 C CA . SER A 1 101 ? -3.824 -5.143 0.906 1.00 88.38 101 SER A CA 1
ATOM 818 C C . SER A 1 101 ? -3.576 -4.715 -0.546 1.00 88.38 101 SER A C 1
ATOM 820 O O . SER A 1 101 ? -3.206 -5.534 -1.388 1.00 88.38 101 SER A O 1
ATOM 822 N N . LEU A 1 102 ? -3.678 -3.409 -0.828 1.00 89.50 102 LEU A N 1
ATOM 823 C CA . LEU A 1 102 ? -3.363 -2.863 -2.148 1.00 89.50 102 LEU A CA 1
ATOM 824 C C . LEU A 1 102 ? -1.902 -3.102 -2.527 1.00 89.50 102 LEU A C 1
ATOM 826 O O . LEU A 1 102 ? -1.643 -3.534 -3.645 1.00 89.50 102 LEU A O 1
ATOM 830 N N . TRP A 1 103 ? -0.959 -2.859 -1.619 1.00 90.69 103 TRP A N 1
ATOM 831 C CA . TRP A 1 103 ? 0.465 -3.092 -1.858 1.00 90.69 103 TRP A CA 1
ATOM 832 C C . TRP A 1 103 ? 0.751 -4.552 -2.220 1.00 90.69 103 TRP A C 1
ATOM 834 O O . TRP A 1 103 ? 1.405 -4.826 -3.222 1.00 90.69 103 TRP A O 1
ATOM 844 N N . ASN A 1 104 ? 0.178 -5.488 -1.462 1.00 89.38 104 ASN A N 1
ATOM 845 C CA . ASN A 1 104 ? 0.351 -6.924 -1.672 1.00 89.38 104 ASN A CA 1
ATOM 846 C C . ASN A 1 104 ? -0.317 -7.449 -2.957 1.00 89.38 104 ASN A C 1
ATOM 848 O O . ASN A 1 104 ? 0.004 -8.548 -3.400 1.00 89.38 104 ASN A O 1
ATOM 852 N N . SER A 1 105 ? -1.231 -6.684 -3.562 1.00 87.56 105 SER A N 1
ATOM 853 C CA . SER A 1 105 ? -1.837 -7.022 -4.858 1.00 87.56 105 SER A CA 1
ATOM 854 C C . SER A 1 105 ? -0.951 -6.677 -6.064 1.00 87.56 105 SER A C 1
ATOM 856 O O . SER A 1 105 ? -1.244 -7.096 -7.185 1.00 87.56 105 SER A O 1
ATOM 858 N N . ILE A 1 106 ? 0.121 -5.902 -5.862 1.00 88.25 106 ILE A N 1
ATOM 859 C CA . ILE A 1 106 ? 1.007 -5.450 -6.937 1.00 88.25 106 ILE A CA 1
ATOM 860 C C . ILE A 1 106 ? 2.076 -6.517 -7.217 1.00 88.25 106 ILE A C 1
ATOM 862 O O . ILE A 1 106 ? 2.673 -7.054 -6.285 1.00 88.25 106 ILE A O 1
ATOM 866 N N . PRO A 1 107 ? 2.377 -6.816 -8.493 1.00 86.69 107 PRO A N 1
ATOM 867 C CA . PRO A 1 107 ? 3.396 -7.795 -8.837 1.00 86.69 107 PRO A CA 1
ATOM 868 C C . PRO A 1 107 ? 4.805 -7.302 -8.471 1.00 86.69 107 PRO A C 1
ATOM 870 O O . PRO A 1 107 ? 5.144 -6.125 -8.629 1.00 86.69 107 PRO A O 1
ATOM 873 N N . TYR A 1 108 ? 5.655 -8.244 -8.056 1.00 84.62 108 TYR A N 1
ATOM 874 C CA . TYR A 1 108 ? 7.028 -7.997 -7.601 1.00 84.62 108 TYR A CA 1
ATOM 875 C C . TYR A 1 108 ? 7.877 -7.079 -8.508 1.00 84.62 108 TYR A C 1
ATOM 877 O O . TYR A 1 108 ? 8.530 -6.189 -7.964 1.00 84.62 108 TYR A O 1
ATOM 885 N N . PRO A 1 109 ? 7.855 -7.189 -9.857 1.00 85.69 109 PRO A N 1
ATOM 886 C CA . PRO A 1 109 ? 8.662 -6.323 -10.723 1.00 85.69 109 PRO A CA 1
ATOM 887 C C . PRO A 1 109 ? 8.350 -4.829 -10.576 1.00 85.69 109 PRO A C 1
ATOM 889 O O . PRO A 1 109 ? 9.228 -3.997 -10.781 1.00 85.69 109 PRO A O 1
ATOM 892 N N . ILE A 1 110 ? 7.108 -4.485 -10.219 1.00 86.62 110 ILE A N 1
ATOM 893 C CA . ILE A 1 110 ? 6.696 -3.096 -9.989 1.00 86.62 110 ILE A CA 1
ATOM 894 C C . ILE A 1 110 ? 7.083 -2.664 -8.572 1.00 86.62 110 ILE A C 1
ATOM 896 O O . ILE A 1 110 ? 7.511 -1.535 -8.382 1.00 86.62 110 ILE A O 1
ATOM 900 N N . LEU A 1 111 ? 6.969 -3.549 -7.578 1.00 86.62 111 LEU A N 1
ATOM 901 C CA . LEU A 1 111 ? 7.341 -3.242 -6.191 1.00 86.62 111 LEU A CA 1
ATOM 902 C C . LEU A 1 111 ? 8.853 -3.075 -5.997 1.00 86.62 111 LEU A C 1
ATOM 904 O O . LEU A 1 111 ? 9.275 -2.268 -5.175 1.00 86.62 111 LEU A O 1
ATOM 908 N N . ASN A 1 112 ? 9.668 -3.805 -6.761 1.00 86.94 112 ASN A N 1
ATOM 909 C CA . ASN A 1 112 ? 11.130 -3.786 -6.661 1.00 86.94 112 ASN A CA 1
ATOM 910 C C . ASN A 1 112 ? 11.785 -2.525 -7.269 1.00 86.94 112 ASN A C 1
ATOM 912 O O . ASN A 1 112 ? 13.002 -2.457 -7.432 1.00 86.94 112 ASN A O 1
ATOM 916 N N . THR A 1 113 ? 11.004 -1.517 -7.655 1.00 88.69 113 THR A N 1
ATOM 917 C CA . THR A 1 113 ? 11.545 -0.272 -8.208 1.00 88.69 113 THR A CA 1
ATOM 918 C C . THR A 1 113 ? 12.111 0.625 -7.112 1.00 88.69 113 THR A C 1
ATOM 920 O O . THR A 1 113 ? 11.414 0.945 -6.153 1.00 88.69 113 THR A O 1
ATOM 923 N N . LEU A 1 114 ? 13.329 1.131 -7.310 1.00 82.75 114 LEU A N 1
ATOM 924 C CA . LEU A 1 114 ? 13.982 2.050 -6.367 1.00 82.75 114 LEU A CA 1
ATOM 925 C C . LEU A 1 114 ? 13.485 3.502 -6.480 1.00 82.75 114 LEU A C 1
ATOM 927 O O . LEU A 1 114 ? 13.586 4.274 -5.534 1.00 82.75 114 LEU A O 1
ATOM 931 N N . SER A 1 115 ? 12.946 3.891 -7.640 1.00 90.94 115 SER A N 1
ATOM 932 C CA . SER A 1 115 ? 12.508 5.264 -7.909 1.00 90.94 115 SER A CA 1
ATOM 933 C C . SER A 1 115 ? 10.989 5.386 -7.897 1.00 90.94 115 SER A C 1
ATOM 935 O O . SER A 1 115 ? 10.291 4.653 -8.599 1.00 90.94 115 SER A O 1
ATOM 937 N N . PHE A 1 116 ? 10.481 6.402 -7.193 1.00 89.94 116 PHE A N 1
ATOM 938 C CA . PHE A 1 116 ? 9.059 6.756 -7.202 1.00 89.94 116 PHE A CA 1
ATOM 939 C C . PHE A 1 116 ? 8.534 7.046 -8.616 1.00 89.94 116 PHE A C 1
ATOM 941 O O . PHE A 1 116 ? 7.393 6.712 -8.940 1.00 89.94 116 PHE A O 1
ATOM 948 N N . PHE A 1 117 ? 9.356 7.660 -9.475 1.00 90.06 117 PHE A N 1
ATOM 949 C CA . PHE A 1 117 ? 8.951 7.958 -10.847 1.00 90.06 117 PHE A CA 1
ATOM 950 C C . PHE A 1 117 ? 8.761 6.671 -11.658 1.00 90.06 117 PHE A C 1
ATOM 952 O O . PHE A 1 117 ? 7.729 6.513 -12.309 1.00 90.06 117 PHE A O 1
ATOM 959 N N . ALA A 1 118 ? 9.705 5.729 -11.551 1.00 90.19 118 ALA A N 1
ATOM 960 C CA . ALA A 1 118 ? 9.617 4.420 -12.200 1.00 90.19 118 ALA A CA 1
ATOM 961 C C . ALA A 1 118 ? 8.426 3.601 -11.676 1.00 90.19 118 ALA A C 1
ATOM 963 O O . ALA A 1 118 ? 7.671 3.032 -12.464 1.00 90.19 118 ALA A O 1
ATOM 964 N N . PHE A 1 119 ? 8.203 3.611 -10.358 1.00 91.31 119 PHE A N 1
ATOM 965 C CA . PHE A 1 119 ? 7.035 2.987 -9.737 1.00 91.31 119 PHE A CA 1
ATOM 966 C C . PHE A 1 119 ? 5.728 3.527 -10.331 1.00 91.31 119 PHE A C 1
ATOM 968 O O . PHE A 1 119 ? 4.859 2.770 -10.771 1.00 91.31 119 PHE A O 1
ATOM 975 N N . LYS A 1 120 ? 5.595 4.858 -10.397 1.00 91.81 120 LYS A N 1
ATOM 976 C CA . LYS A 1 120 ? 4.398 5.532 -10.908 1.00 91.81 120 LYS A CA 1
ATOM 977 C C . LYS A 1 120 ? 4.130 5.198 -12.374 1.00 91.81 120 LYS A C 1
ATOM 979 O O . LYS A 1 120 ? 2.982 4.919 -12.722 1.00 91.81 120 LYS A O 1
ATOM 984 N N . THR A 1 121 ? 5.146 5.239 -13.234 1.00 91.31 121 THR A N 1
ATOM 985 C CA . THR A 1 121 ? 4.976 4.966 -14.670 1.00 91.31 121 THR A CA 1
ATOM 986 C C . THR A 1 121 ? 4.613 3.504 -14.925 1.00 91.31 121 THR A C 1
ATOM 988 O O . THR A 1 121 ? 3.664 3.241 -15.670 1.00 91.31 121 THR A O 1
ATOM 991 N N . LEU A 1 122 ? 5.284 2.560 -14.257 1.00 89.94 122 LEU A N 1
ATOM 992 C CA . LEU A 1 122 ? 4.988 1.130 -14.373 1.00 89.94 122 LEU A CA 1
ATOM 993 C C . LEU A 1 122 ? 3.598 0.782 -13.843 1.00 89.94 122 LEU A C 1
ATOM 995 O O . LEU A 1 122 ? 2.861 0.059 -14.515 1.00 89.94 122 LEU A O 1
ATOM 999 N N . LEU A 1 123 ? 3.201 1.338 -12.696 1.00 89.00 123 LEU A N 1
ATOM 1000 C CA . LEU A 1 123 ? 1.868 1.116 -12.144 1.00 89.00 123 LEU A CA 1
ATOM 1001 C C . LEU A 1 123 ? 0.785 1.662 -13.084 1.00 89.00 123 LEU A C 1
ATOM 1003 O O . LEU A 1 123 ? -0.166 0.957 -13.411 1.00 89.00 123 LEU A O 1
ATOM 1007 N N . MET A 1 124 ? 0.939 2.890 -13.585 1.00 88.50 124 MET A N 1
ATOM 1008 C CA . MET A 1 124 ? -0.027 3.477 -14.523 1.00 88.50 124 MET A CA 1
ATOM 1009 C C . MET A 1 124 ? -0.153 2.649 -15.809 1.00 88.50 124 MET A C 1
ATOM 1011 O O . MET A 1 124 ? -1.273 2.426 -16.277 1.00 88.50 124 MET A O 1
ATOM 1015 N N . LYS A 1 125 ? 0.968 2.135 -16.335 1.00 88.69 125 LYS A N 1
ATOM 1016 C CA . LYS A 1 125 ? 0.992 1.231 -17.495 1.00 88.69 125 LYS A CA 1
ATOM 1017 C C . LYS A 1 125 ? 0.280 -0.093 -17.196 1.00 88.69 125 LYS A C 1
ATOM 1019 O O . LYS A 1 125 ? -0.583 -0.509 -17.965 1.00 88.69 125 LYS A O 1
ATOM 1024 N N . ALA A 1 126 ? 0.577 -0.725 -16.061 1.00 86.38 126 ALA A N 1
ATOM 1025 C CA . ALA A 1 126 ? -0.011 -2.007 -15.673 1.00 86.38 126 ALA A CA 1
ATOM 1026 C C . ALA A 1 126 ? -1.536 -1.931 -15.488 1.00 86.38 126 ALA A C 1
ATOM 1028 O O . ALA A 1 126 ? -2.264 -2.817 -15.940 1.00 86.38 126 ALA A O 1
ATOM 1029 N N . VAL A 1 127 ? -2.036 -0.847 -14.887 1.00 85.12 127 VAL A N 1
ATOM 1030 C CA . VAL A 1 127 ? -3.481 -0.642 -14.705 1.00 85.12 127 VAL A CA 1
ATOM 1031 C C . VAL A 1 127 ? -4.153 -0.221 -16.025 1.00 85.12 127 VAL A C 1
ATOM 1033 O O . VAL A 1 127 ? -5.332 -0.495 -16.238 1.00 85.12 127 VAL A O 1
ATOM 1036 N N . GLY A 1 128 ? -3.431 0.438 -16.939 1.00 81.06 128 GLY A N 1
ATOM 1037 C CA . GLY A 1 128 ? -3.897 0.687 -18.312 1.00 81.06 128 GLY A CA 1
ATOM 1038 C C . GLY A 1 128 ? -4.120 -0.610 -19.095 1.00 81.06 128 GLY A C 1
ATOM 1039 O O . GLY A 1 128 ? -5.150 -0.771 -19.743 1.00 81.06 128 GLY A O 1
ATOM 1040 N N . ASN A 1 129 ? -3.214 -1.572 -18.923 1.00 79.56 129 ASN A N 1
ATOM 1041 C CA . ASN A 1 129 ? -3.247 -2.873 -19.591 1.00 79.56 129 ASN A CA 1
ATOM 1042 C C . ASN A 1 129 ? -4.200 -3.893 -18.933 1.00 79.56 129 ASN A C 1
ATOM 1044 O O . ASN A 1 129 ? -4.182 -5.059 -19.312 1.00 79.56 129 ASN A O 1
ATOM 1048 N N . LYS A 1 130 ? -5.003 -3.488 -17.932 1.00 69.69 130 LYS A N 1
ATOM 1049 C CA . LYS A 1 130 ? -5.874 -4.365 -17.114 1.00 69.69 130 LYS A CA 1
ATOM 1050 C C . LYS A 1 130 ? -5.146 -5.547 -16.450 1.00 69.69 130 LYS A C 1
ATOM 1052 O O . LYS A 1 130 ? -5.788 -6.488 -16.003 1.00 69.69 130 LYS A O 1
ATOM 1057 N N . SER A 1 131 ? -3.819 -5.483 -16.336 1.00 62.31 131 SER A N 1
ATOM 1058 C CA . SER A 1 131 ? -3.019 -6.535 -15.699 1.00 62.31 131 SER A CA 1
ATOM 1059 C C . SER A 1 131 ? -3.165 -6.533 -14.174 1.00 62.31 131 SER A C 1
ATOM 1061 O O . SER A 1 131 ? -2.766 -7.491 -13.522 1.00 62.31 131 SER A O 1
ATOM 1063 N N . ILE A 1 132 ? -3.701 -5.445 -13.611 1.00 67.75 132 ILE A N 1
ATOM 1064 C CA . ILE A 1 132 ? -3.970 -5.264 -12.184 1.00 67.75 132 ILE A CA 1
ATOM 1065 C C . ILE A 1 132 ? -5.377 -4.686 -1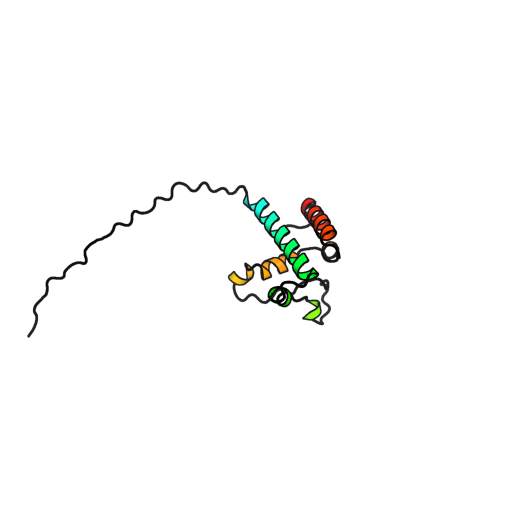2.051 1.00 67.75 132 ILE A C 1
ATOM 1067 O O . ILE A 1 132 ? -5.667 -3.609 -12.586 1.00 67.75 132 ILE A O 1
ATOM 1071 N N . THR A 1 133 ? -6.241 -5.389 -11.325 1.00 68.81 133 THR A N 1
ATOM 1072 C CA . THR A 1 133 ? -7.603 -4.937 -11.035 1.00 68.81 133 THR A CA 1
ATOM 1073 C C . THR A 1 133 ? -7.583 -4.086 -9.768 1.00 68.81 133 THR A C 1
ATOM 1075 O O . THR A 1 133 ? -7.614 -4.610 -8.657 1.00 68.81 133 THR A O 1
ATOM 1078 N N . LEU A 1 134 ? -7.491 -2.762 -9.946 1.00 60.25 134 LEU A N 1
ATOM 1079 C CA . LEU A 1 134 ? -7.708 -1.777 -8.881 1.00 60.25 134 LEU A CA 1
ATOM 1080 C C . LEU A 1 134 ? -9.187 -1.432 -8.773 1.00 60.25 134 LEU A C 1
ATOM 1082 O O . LEU A 1 134 ? -9.785 -0.991 -9.774 1.00 60.25 134 LEU A O 1
#

Mean predicted aligned error: 14.18 Å